Protein AF-A0A956IAW0-F1 (afdb_monomer)

Mean predicted aligned error: 3.85 Å

Sequence (86 aa):
MPDRWIAEVEKWQRLYFGAVLIAIVLVVVQVATEWAWLDWPRALAWFGAAYASYREGRARRRLDEDGSWALLRALACVAFGFLALL

Nearest PDB structures (foldseek):
  8qae-assembly2_C-2  TM=6.619E-01  e=7.600E-01  synthetic construct
  1x91-assembly1_A  TM=3.911E-01  e=7.600E-01  Arabidopsis thaliana
  1x8z-assembly2_C  TM=4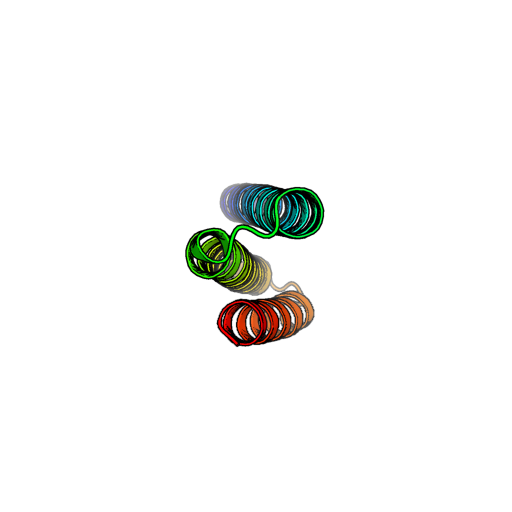.262E-01  e=1.398E+00  Arabidopsis thaliana

Structure (mmCIF, N/CA/C/O backbone):
data_AF-A0A956IAW0-F1
#
_entry.id   AF-A0A956IAW0-F1
#
loop_
_atom_site.group_PDB
_atom_site.id
_atom_site.type_symbol
_atom_site.la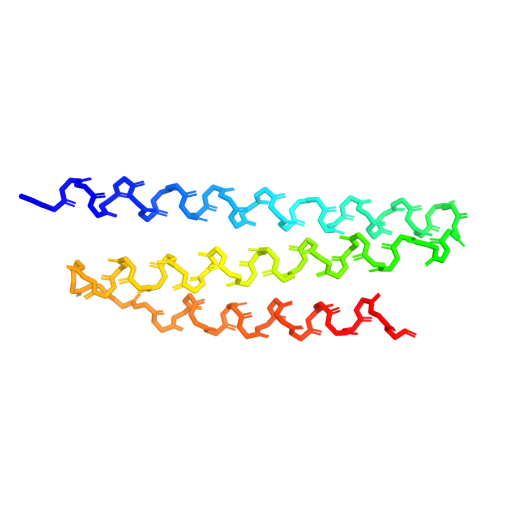bel_atom_id
_atom_site.label_alt_id
_atom_site.label_comp_id
_atom_site.label_asym_id
_atom_site.label_entity_id
_atom_site.label_seq_id
_atom_site.pdbx_PDB_ins_code
_atom_site.Cartn_x
_atom_site.Cartn_y
_atom_site.Cartn_z
_atom_site.occupancy
_atom_site.B_iso_or_equiv
_atom_site.auth_seq_id
_atom_site.auth_comp_id
_atom_site.auth_asym_id
_atom_site.auth_atom_id
_atom_site.pdbx_PDB_model_num
ATOM 1 N N . MET A 1 1 ? 16.348 5.332 -23.073 1.00 62.34 1 MET A N 1
ATOM 2 C CA . MET A 1 1 ? 15.050 5.593 -22.403 1.00 62.34 1 MET A CA 1
ATOM 3 C C . MET A 1 1 ? 14.617 4.576 -21.314 1.00 62.34 1 MET A C 1
ATOM 5 O O . MET A 1 1 ? 13.520 4.781 -20.798 1.00 62.34 1 MET A O 1
ATOM 9 N N . PRO A 1 2 ? 15.387 3.544 -20.894 1.00 71.56 2 PRO A N 1
ATOM 10 C CA . PRO A 1 2 ? 14.959 2.655 -19.799 1.00 71.56 2 PRO A CA 1
ATOM 11 C C . PRO A 1 2 ? 15.077 3.299 -18.402 1.00 71.56 2 PRO A C 1
ATOM 13 O O . PRO A 1 2 ? 14.251 3.028 -17.535 1.00 71.56 2 PRO A O 1
ATOM 16 N N . ASP A 1 3 ? 16.007 4.240 -18.211 1.00 83.38 3 ASP A N 1
ATOM 17 C CA . ASP A 1 3 ? 16.315 4.852 -16.902 1.00 83.38 3 ASP A CA 1
ATOM 18 C C . ASP A 1 3 ? 15.112 5.551 -16.253 1.00 83.38 3 ASP A C 1
ATOM 20 O O . ASP A 1 3 ? 14.914 5.503 -15.039 1.00 83.38 3 ASP A O 1
ATOM 24 N N . ARG A 1 4 ? 14.246 6.159 -17.074 1.00 87.44 4 ARG A N 1
ATOM 25 C CA . ARG A 1 4 ? 13.011 6.803 -16.606 1.00 87.44 4 ARG A CA 1
ATOM 26 C C . ARG A 1 4 ? 12.033 5.796 -15.998 1.00 87.44 4 ARG A C 1
ATOM 28 O O . ARG A 1 4 ? 11.371 6.117 -15.014 1.00 87.44 4 ARG A O 1
ATOM 35 N N . TRP A 1 5 ? 11.906 4.614 -16.595 1.00 87.62 5 TRP A N 1
ATOM 36 C CA . TRP A 1 5 ? 10.972 3.590 -16.128 1.00 87.62 5 TRP A CA 1
ATOM 37 C C . TRP A 1 5 ? 11.499 2.887 -14.881 1.00 87.62 5 TRP A C 1
ATOM 39 O O . TRP A 1 5 ? 10.713 2.620 -13.980 1.00 87.62 5 TRP A O 1
ATOM 49 N N . ILE A 1 6 ? 12.817 2.693 -14.781 1.00 89.00 6 ILE A N 1
ATOM 50 C CA . ILE A 1 6 ? 13.480 2.181 -13.572 1.00 89.00 6 ILE A CA 1
ATOM 51 C C . ILE A 1 6 ? 13.219 3.121 -12.385 1.00 89.00 6 ILE A C 1
ATOM 53 O O . ILE A 1 6 ? 12.743 2.682 -11.338 1.00 89.00 6 ILE A O 1
ATOM 57 N N . ALA A 1 7 ? 13.419 4.430 -12.571 1.00 91.50 7 ALA A N 1
ATOM 58 C CA . ALA A 1 7 ? 13.110 5.426 -11.543 1.00 91.50 7 ALA A CA 1
ATOM 59 C C . ALA A 1 7 ? 11.612 5.458 -11.176 1.00 91.50 7 ALA A C 1
ATOM 61 O O . ALA A 1 7 ? 11.247 5.691 -10.021 1.00 91.50 7 ALA A O 1
ATOM 62 N N . GLU A 1 8 ? 10.721 5.216 -12.145 1.00 90.88 8 GLU A N 1
ATOM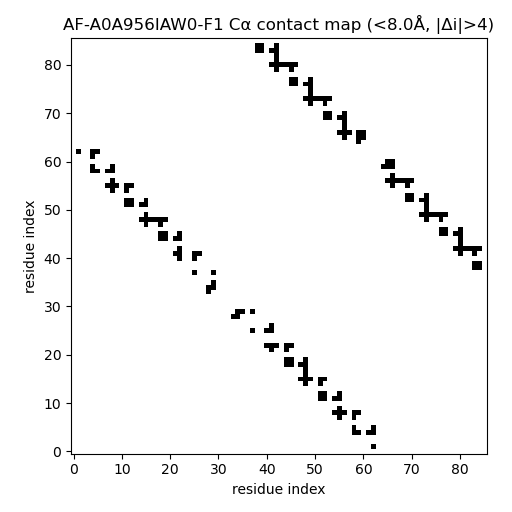 63 C CA . GLU A 1 8 ? 9.282 5.130 -11.886 1.00 9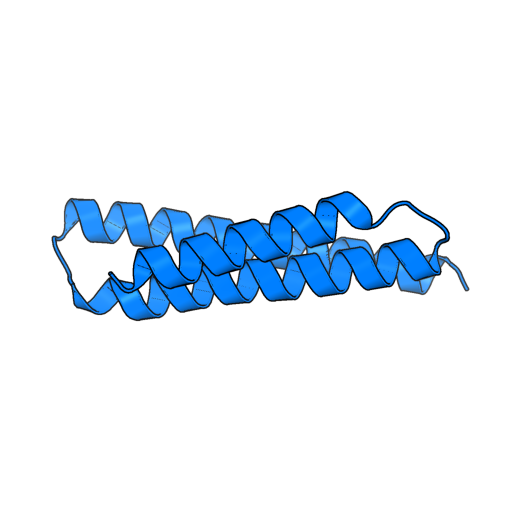0.88 8 GLU A CA 1
ATOM 64 C C . GLU A 1 8 ? 8.920 3.875 -11.071 1.00 90.88 8 GLU A C 1
ATOM 66 O O . GLU A 1 8 ? 8.152 3.991 -10.115 1.00 90.88 8 GLU A O 1
ATOM 71 N N . VAL A 1 9 ? 9.502 2.710 -11.381 1.00 91.19 9 VAL A N 1
ATOM 72 C CA . VAL A 1 9 ? 9.347 1.475 -10.588 1.00 91.19 9 VAL A CA 1
ATOM 73 C C . VAL A 1 9 ? 9.785 1.715 -9.145 1.00 91.19 9 VAL A C 1
ATOM 75 O O . VAL A 1 9 ? 9.003 1.473 -8.225 1.00 91.19 9 VAL A O 1
ATOM 78 N N . GLU A 1 10 ? 10.981 2.268 -8.938 1.00 92.62 10 GLU A N 1
ATOM 79 C CA . GLU A 1 10 ? 11.518 2.521 -7.598 1.00 92.62 10 GLU A CA 1
ATOM 80 C C . GLU A 1 10 ? 10.631 3.485 -6.796 1.00 92.62 10 GLU A C 1
ATOM 82 O O . GLU A 1 10 ? 10.325 3.246 -5.623 1.00 92.62 10 GLU A O 1
ATOM 87 N N . LYS A 1 11 ? 10.146 4.555 -7.437 1.00 95.06 11 LYS A N 1
ATOM 88 C CA . LYS A 1 11 ? 9.210 5.500 -6.818 1.00 95.06 11 LYS A CA 1
ATOM 89 C C . LYS A 1 11 ? 7.939 4.800 -6.334 1.00 95.06 11 LYS A C 1
ATOM 91 O O . LYS A 1 11 ? 7.525 5.011 -5.192 1.00 95.06 11 LYS A O 1
ATOM 96 N N . TRP A 1 12 ? 7.300 4.003 -7.189 1.00 94.44 12 TRP A N 1
ATOM 97 C CA . TRP A 1 12 ? 6.053 3.319 -6.836 1.00 94.44 12 TRP A CA 1
ATOM 98 C C . TRP A 1 12 ? 6.269 2.244 -5.773 1.00 94.44 12 TRP A C 1
ATOM 100 O O . TRP A 1 12 ? 5.438 2.103 -4.879 1.00 94.44 12 TRP A O 1
ATOM 110 N N . GLN A 1 13 ? 7.413 1.568 -5.799 1.00 93.75 13 GLN A N 1
ATOM 111 C CA . GLN A 1 13 ? 7.793 0.600 -4.779 1.00 93.75 13 GLN A CA 1
ATOM 112 C C . GLN A 1 13 ? 7.979 1.263 -3.403 1.00 93.75 13 GLN A C 1
ATOM 114 O O . GLN A 1 13 ? 7.458 0.765 -2.404 1.00 93.75 13 GLN A O 1
ATOM 119 N N . ARG A 1 14 ? 8.640 2.428 -3.332 1.00 94.81 14 ARG A N 1
ATOM 120 C CA . ARG A 1 14 ? 8.762 3.206 -2.081 1.00 94.81 14 ARG A CA 1
ATOM 121 C C . ARG A 1 14 ? 7.399 3.646 -1.546 1.00 94.81 14 ARG A C 1
ATOM 123 O O . ARG A 1 14 ? 7.141 3.513 -0.352 1.00 94.81 14 ARG A O 1
ATOM 130 N N . LEU A 1 15 ? 6.516 4.131 -2.422 1.00 94.56 15 LEU A N 1
ATOM 131 C CA . LEU A 1 15 ? 5.152 4.519 -2.043 1.00 94.56 15 LEU A CA 1
ATOM 132 C C . LEU A 1 15 ? 4.336 3.328 -1.533 1.00 94.56 15 LEU A C 1
ATOM 134 O O . LEU A 1 15 ? 3.623 3.468 -0.542 1.00 94.56 15 LEU A O 1
ATOM 138 N N . TYR A 1 16 ? 4.476 2.159 -2.164 1.00 95.56 16 TYR A N 1
ATOM 139 C CA . TYR A 1 16 ? 3.852 0.922 -1.704 1.00 95.56 16 TYR A CA 1
ATOM 140 C C . TYR A 1 16 ? 4.279 0.585 -0.268 1.00 95.56 16 TYR A C 1
ATOM 142 O O . TYR A 1 16 ? 3.422 0.417 0.598 1.00 95.56 16 TYR A O 1
ATOM 150 N N . PHE A 1 17 ? 5.586 0.541 0.013 1.00 94.31 17 PHE A N 1
ATOM 151 C CA . PHE A 1 17 ? 6.076 0.215 1.357 1.00 94.31 17 PHE A CA 1
ATOM 152 C C . PHE A 1 17 ? 5.665 1.260 2.395 1.00 94.31 17 PHE A C 1
ATOM 154 O O . PHE A 1 17 ? 5.275 0.891 3.501 1.00 94.31 17 PHE A O 1
ATOM 161 N N . GLY A 1 18 ? 5.690 2.546 2.033 1.00 95.44 18 GLY A N 1
ATOM 162 C CA . GLY A 1 18 ? 5.213 3.618 2.906 1.00 95.44 18 GLY A CA 1
ATOM 163 C C . GLY A 1 18 ? 3.736 3.456 3.270 1.00 95.44 18 GLY A C 1
ATOM 164 O O . GLY A 1 18 ? 3.379 3.533 4.442 1.00 95.44 18 GLY A O 1
ATOM 165 N N . ALA A 1 19 ? 2.885 3.160 2.287 1.00 94.75 19 ALA A N 1
ATOM 166 C CA . ALA A 1 19 ? 1.457 2.955 2.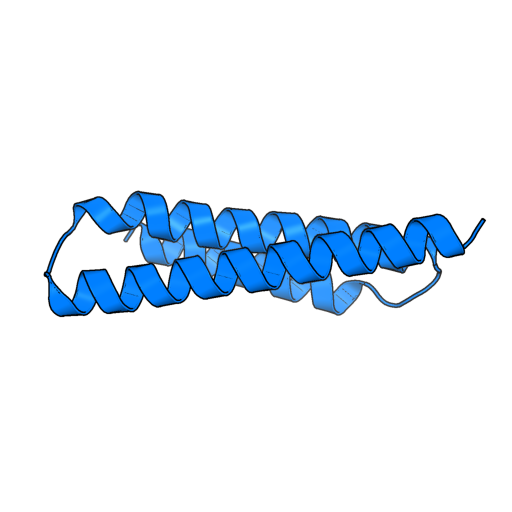508 1.00 94.75 19 ALA A CA 1
ATOM 167 C C . ALA A 1 19 ? 1.166 1.712 3.369 1.00 94.75 19 ALA A C 1
ATOM 169 O O . ALA A 1 19 ? 0.348 1.781 4.285 1.00 94.75 19 ALA A O 1
ATOM 170 N N . VAL A 1 20 ? 1.873 0.600 3.139 1.00 93.81 20 VAL A N 1
ATOM 171 C CA . VAL A 1 20 ? 1.743 -0.610 3.969 1.00 93.81 20 VAL A CA 1
ATOM 172 C C . VAL A 1 20 ? 2.191 -0.357 5.405 1.00 93.81 20 VAL A C 1
ATOM 174 O O . VAL A 1 20 ? 1.503 -0.769 6.336 1.00 93.81 20 VAL A O 1
ATOM 177 N N . LEU A 1 21 ? 3.305 0.350 5.608 1.00 95.81 21 LEU A N 1
ATOM 178 C CA . LEU A 1 21 ? 3.774 0.688 6.951 1.00 95.81 21 LEU A CA 1
ATOM 179 C C . LEU A 1 21 ? 2.745 1.539 7.702 1.00 95.81 21 LEU A C 1
ATOM 181 O O . LEU A 1 21 ? 2.446 1.249 8.857 1.00 95.81 21 LEU A O 1
ATOM 185 N N . ILE A 1 22 ? 2.162 2.542 7.039 1.00 93.88 22 ILE A N 1
ATOM 186 C CA . ILE A 1 22 ? 1.082 3.357 7.612 1.00 93.88 22 ILE A CA 1
ATOM 187 C C . ILE A 1 22 ? -0.111 2.474 7.987 1.00 93.88 22 ILE A C 1
ATOM 189 O O . ILE A 1 22 ? -0.607 2.578 9.105 1.00 93.88 22 ILE A O 1
ATOM 193 N N . ALA A 1 23 ? -0.546 1.576 7.098 1.00 92.50 23 ALA A N 1
ATOM 194 C CA . ALA A 1 23 ? -1.660 0.673 7.377 1.00 92.50 23 ALA A CA 1
ATOM 195 C C . ALA A 1 23 ? -1.396 -0.198 8.618 1.00 92.50 23 ALA A C 1
ATOM 197 O O . ALA A 1 23 ? -2.269 -0.326 9.475 1.00 92.50 23 ALA A O 1
ATOM 198 N N . ILE A 1 24 ? -0.183 -0.744 8.754 1.00 92.88 24 ILE A N 1
ATOM 199 C CA . ILE A 1 24 ? 0.226 -1.548 9.916 1.00 92.88 24 ILE A CA 1
ATOM 200 C C . ILE A 1 24 ? 0.242 -0.704 11.194 1.00 92.88 24 ILE A C 1
ATOM 202 O O . ILE A 1 24 ? -0.288 -1.136 12.214 1.00 92.88 24 ILE A O 1
ATOM 206 N N . VAL A 1 25 ? 0.809 0.505 11.153 1.00 95.00 25 VAL A N 1
ATOM 207 C CA . VAL A 1 25 ? 0.819 1.414 12.310 1.00 95.00 25 VAL A CA 1
ATOM 208 C C . VAL A 1 25 ? -0.607 1.726 12.756 1.00 95.00 25 VAL A C 1
ATOM 210 O O . VAL A 1 25 ? -0.896 1.674 13.947 1.00 95.00 25 VAL A O 1
ATOM 213 N N . LEU A 1 26 ? -1.517 1.981 11.815 1.00 92.38 26 LEU A N 1
ATOM 214 C CA . LEU A 1 26 ? -2.922 2.240 12.124 1.00 92.38 26 LEU A CA 1
ATOM 215 C C . LEU A 1 26 ? -3.610 1.023 12.753 1.00 92.38 26 LEU A C 1
ATOM 217 O O . LEU A 1 26 ? -4.362 1.205 13.705 1.00 92.38 26 LEU A O 1
ATOM 221 N N . VAL A 1 27 ? -3.310 -0.201 12.300 1.00 90.94 27 VAL A N 1
ATOM 222 C CA . VAL A 1 27 ? -3.779 -1.435 12.962 1.00 90.94 27 VAL A CA 1
ATOM 223 C C . VAL A 1 27 ? -3.288 -1.494 14.407 1.00 90.94 27 VAL A C 1
ATOM 225 O O . VAL A 1 27 ? -4.085 -1.735 15.307 1.00 90.94 27 VAL A O 1
ATOM 228 N N . VAL A 1 28 ? -1.996 -1.254 14.644 1.00 92.69 28 VAL A N 1
ATOM 229 C CA . VAL A 1 28 ? -1.412 -1.306 15.994 1.00 92.69 28 VAL A CA 1
ATOM 230 C C . VAL A 1 28 ? -2.057 -0.269 16.911 1.00 92.69 28 VAL A C 1
ATOM 232 O O . VAL A 1 28 ? -2.436 -0.599 18.032 1.00 92.69 28 VAL A O 1
ATOM 235 N N . VAL A 1 29 ? -2.220 0.967 16.432 1.00 90.88 29 VAL A N 1
ATOM 236 C CA . VAL A 1 29 ? -2.872 2.033 17.202 1.00 90.88 29 VAL A CA 1
ATOM 237 C C . VAL A 1 29 ? -4.320 1.660 17.497 1.00 90.88 29 VAL A C 1
ATOM 239 O O . VAL A 1 29 ? -4.728 1.745 18.646 1.00 90.88 29 VAL A O 1
ATOM 242 N N . GLN A 1 30 ? -5.073 1.187 16.504 1.00 89.50 30 GLN A N 1
ATOM 243 C CA . GLN A 1 30 ? -6.469 0.792 16.683 1.00 89.50 30 GLN A CA 1
ATOM 244 C C . GLN A 1 30 ? -6.632 -0.343 17.699 1.00 89.50 30 GLN A C 1
ATOM 246 O O . GLN A 1 30 ?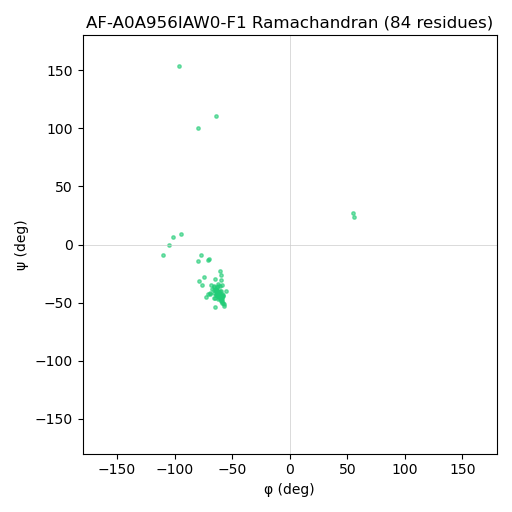 -7.545 -0.292 18.515 1.00 89.50 30 GLN A O 1
ATOM 251 N N . VAL A 1 31 ? -5.737 -1.334 17.690 1.00 88.50 31 VAL A N 1
ATOM 252 C CA . VAL A 1 31 ? -5.722 -2.411 18.693 1.00 88.50 31 VAL A CA 1
ATOM 253 C C . VAL A 1 31 ? -5.393 -1.871 20.088 1.00 88.50 31 VAL A C 1
ATOM 255 O O . VAL A 1 31 ? -5.944 -2.355 21.069 1.00 88.50 31 VAL A O 1
ATOM 258 N N . ALA A 1 32 ? -4.518 -0.868 20.194 1.00 91.88 32 ALA A N 1
ATOM 259 C CA . ALA A 1 32 ? -4.119 -0.290 21.477 1.00 91.88 32 ALA A CA 1
ATOM 260 C C . ALA A 1 32 ? -5.146 0.696 22.061 1.00 91.88 32 ALA A C 1
ATOM 262 O O . ALA A 1 32 ? -5.220 0.842 23.279 1.00 91.88 32 ALA A O 1
ATOM 263 N N . THR A 1 33 ? -5.895 1.409 21.214 1.00 90.94 33 THR A N 1
ATOM 264 C CA . THR A 1 33 ? -6.809 2.484 21.635 1.00 90.94 33 THR A CA 1
ATOM 265 C C . THR A 1 33 ? -8.289 2.148 21.477 1.00 90.94 33 THR A C 1
ATOM 267 O O . THR A 1 33 ? -9.122 2.930 21.929 1.00 90.94 33 THR A O 1
ATOM 270 N N . GLU A 1 34 ? -8.628 1.035 20.820 1.00 88.44 34 GLU A N 1
ATOM 271 C CA . GLU A 1 34 ? -10.001 0.635 20.462 1.00 88.44 34 GLU A CA 1
ATOM 272 C C . GLU A 1 34 ? -10.754 1.700 19.634 1.00 88.44 34 GLU A C 1
ATOM 274 O O . GLU A 1 34 ? -11.984 1.770 19.603 1.00 88.44 34 GLU A O 1
ATOM 279 N N . TRP A 1 35 ? -10.019 2.569 18.933 1.00 87.88 35 TRP A N 1
ATOM 280 C CA . TRP A 1 35 ? -10.602 3.670 18.168 1.00 87.88 35 TRP A CA 1
ATOM 281 C C . TRP A 1 35 ? -11.160 3.215 16.818 1.00 87.88 35 TRP A C 1
ATOM 283 O O . TRP A 1 35 ? -10.435 3.127 15.828 1.00 87.88 35 TRP A O 1
ATOM 293 N N . ALA A 1 36 ? -12.480 3.039 16.755 1.00 78.94 36 ALA A N 1
ATOM 294 C CA . ALA A 1 36 ? -13.204 2.663 15.534 1.00 78.94 36 ALA A CA 1
ATOM 295 C C . ALA A 1 36 ? -13.071 3.673 14.370 1.00 78.94 36 ALA A C 1
ATOM 297 O O . ALA A 1 36 ? -13.204 3.321 13.206 1.00 78.94 36 ALA A O 1
ATOM 298 N N . TRP A 1 37 ? -12.757 4.947 14.627 1.00 85.19 37 TRP A N 1
ATOM 299 C CA . TRP A 1 37 ? -12.610 5.928 13.539 1.00 85.19 37 TRP A CA 1
ATOM 300 C C . TRP A 1 37 ? -11.361 5.694 12.661 1.00 85.19 37 TRP A C 1
ATOM 302 O O . TRP A 1 37 ? -11.258 6.275 11.578 1.00 85.19 37 TRP A O 1
ATOM 312 N N . LEU A 1 38 ? -10.424 4.837 13.096 1.00 86.44 38 LEU A N 1
ATOM 313 C CA . LEU A 1 38 ? -9.197 4.502 12.361 1.00 86.44 38 LEU A CA 1
ATOM 314 C C . LEU A 1 38 ? -9.414 3.528 11.191 1.00 86.44 38 LEU A C 1
ATOM 316 O O . LEU A 1 38 ? -8.510 3.378 10.365 1.00 86.44 38 LEU A O 1
ATOM 320 N N . ASP A 1 39 ? -10.607 2.943 11.059 1.00 87.50 39 ASP A N 1
ATOM 321 C CA . ASP A 1 39 ? -10.963 2.038 9.958 1.00 87.50 39 ASP A CA 1
ATOM 322 C C . ASP A 1 39 ? -10.818 2.702 8.587 1.00 87.50 39 ASP A C 1
ATOM 324 O O . ASP A 1 39 ? -10.188 2.161 7.675 1.00 87.50 39 ASP A O 1
ATOM 328 N N . TRP A 1 40 ? -11.304 3.937 8.463 1.00 89.50 40 TRP A N 1
ATOM 329 C CA . TRP A 1 40 ? -11.225 4.713 7.226 1.00 89.50 40 TRP A CA 1
ATOM 330 C C . TRP A 1 40 ? -9.782 5.059 6.816 1.00 89.50 40 TRP A C 1
ATOM 332 O O . TRP A 1 40 ? -9.390 4.737 5.690 1.00 89.50 40 TRP A O 1
ATOM 342 N N . PRO A 1 41 ? -8.953 5.675 7.684 1.00 92.12 41 PRO A N 1
ATOM 343 C CA . PRO A 1 41 ? -7.536 5.906 7.397 1.00 92.12 41 PRO A CA 1
ATOM 344 C C . PRO A 1 41 ? -6.770 4.625 7.046 1.00 92.12 41 PRO A C 1
ATOM 346 O O . PRO A 1 41 ? -5.941 4.628 6.132 1.00 92.12 41 PRO A O 1
ATOM 349 N N . ARG A 1 42 ? -7.060 3.519 7.743 1.00 91.25 42 ARG A N 1
ATOM 350 C CA . ARG A 1 42 ? -6.433 2.214 7.505 1.00 91.25 42 ARG A CA 1
ATOM 351 C C . ARG A 1 42 ? -6.802 1.665 6.130 1.00 91.25 42 ARG A C 1
ATOM 353 O O . ARG A 1 42 ? -5.920 1.242 5.383 1.00 91.25 42 ARG A O 1
ATOM 360 N N . ALA A 1 43 ? -8.081 1.721 5.768 1.00 91.19 43 ALA A N 1
ATOM 361 C CA . ALA A 1 43 ? -8.561 1.316 4.454 1.00 91.19 43 ALA A CA 1
ATOM 362 C C . ALA A 1 43 ? -7.926 2.150 3.332 1.00 91.19 43 ALA A C 1
ATOM 364 O O . ALA A 1 43 ? -7.441 1.599 2.343 1.00 91.19 43 ALA A O 1
ATOM 365 N N . LEU A 1 44 ? -7.842 3.474 3.509 1.00 93.44 44 LEU A N 1
ATOM 366 C CA . LEU A 1 44 ? -7.182 4.372 2.557 1.00 93.44 44 LEU A CA 1
ATOM 367 C C . LEU A 1 44 ? -5.702 4.030 2.362 1.00 93.44 44 LEU A C 1
ATOM 369 O O . LEU A 1 44 ? -5.220 4.050 1.228 1.00 93.44 44 LEU A O 1
ATOM 373 N N . ALA A 1 45 ? -4.985 3.676 3.430 1.00 94.50 45 ALA A N 1
ATOM 374 C CA . ALA A 1 45 ? -3.593 3.248 3.337 1.00 94.50 45 ALA A CA 1
ATOM 375 C C . ALA A 1 45 ? -3.452 1.953 2.515 1.00 94.50 45 ALA A C 1
ATOM 377 O O . ALA A 1 45 ? -2.606 1.873 1.621 1.00 94.50 45 ALA A O 1
ATOM 378 N N . TRP A 1 46 ? -4.337 0.974 2.728 1.00 95.88 46 TRP A N 1
ATOM 379 C CA . TRP A 1 46 ? -4.377 -0.252 1.928 1.00 95.88 46 TRP A CA 1
ATOM 380 C C . TRP A 1 46 ? -4.710 0.001 0.451 1.00 95.88 46 TRP A C 1
ATOM 382 O O . TRP A 1 46 ? -4.033 -0.535 -0.432 1.00 95.88 46 TRP A O 1
ATOM 392 N N . PHE A 1 47 ? -5.674 0.873 0.147 1.00 95.19 47 PHE A N 1
ATOM 393 C CA . PHE A 1 47 ? -5.969 1.266 -1.236 1.00 95.19 47 PHE A CA 1
ATOM 394 C C . PHE A 1 47 ? -4.815 2.045 -1.883 1.00 95.19 47 PHE A C 1
ATOM 396 O O . PHE A 1 47 ? -4.510 1.841 -3.061 1.00 95.19 47 PHE A O 1
ATOM 403 N N . GLY A 1 48 ? -4.120 2.889 -1.119 1.00 93.62 48 GLY A N 1
ATOM 404 C CA . GLY A 1 48 ? -2.906 3.573 -1.562 1.00 93.62 48 GLY A CA 1
ATOM 405 C C . GLY A 1 48 ? -1.789 2.591 -1.927 1.00 93.62 48 GLY A C 1
ATOM 406 O O . 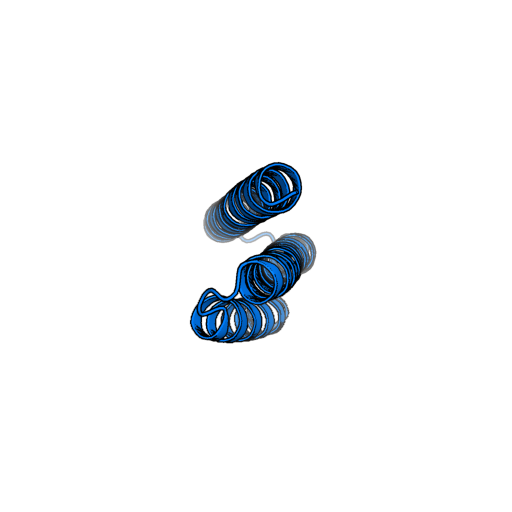GLY A 1 48 ? -1.181 2.716 -2.994 1.00 93.62 48 GLY A O 1
ATOM 407 N N . ALA A 1 49 ? -1.575 1.565 -1.098 1.00 94.50 49 ALA A N 1
ATOM 408 C CA . ALA A 1 49 ? -0.637 0.481 -1.382 1.00 94.50 49 ALA A CA 1
ATOM 409 C C . ALA A 1 49 ? -1.037 -0.293 -2.648 1.00 94.50 49 ALA A C 1
ATOM 411 O O . ALA A 1 49 ? -0.193 -0.559 -3.511 1.00 94.50 49 ALA A O 1
ATOM 412 N N . ALA A 1 50 ? -2.329 -0.589 -2.814 1.00 94.56 50 ALA A N 1
ATOM 413 C CA . ALA A 1 50 ? -2.838 -1.248 -4.011 1.00 94.56 50 ALA A CA 1
ATOM 414 C C . ALA A 1 50 ? -2.555 -0.439 -5.283 1.00 94.56 50 ALA A C 1
ATOM 416 O O . ALA A 1 50 ? -2.031 -0.973 -6.265 1.00 94.56 50 ALA A O 1
ATOM 417 N N . TYR A 1 51 ? -2.853 0.861 -5.254 1.00 94.94 51 TYR A N 1
ATOM 418 C CA . TYR A 1 51 ? -2.622 1.757 -6.382 1.00 94.94 51 TYR A CA 1
ATOM 419 C C . TYR A 1 51 ? -1.134 1.859 -6.736 1.00 94.94 51 TYR A C 1
ATOM 421 O O . TYR A 1 51 ? -0.766 1.750 -7.909 1.00 94.94 51 TYR A O 1
ATOM 429 N N . ALA A 1 52 ? -0.269 2.006 -5.730 1.00 93.94 52 ALA A N 1
ATOM 430 C CA . ALA A 1 52 ? 1.175 2.040 -5.925 1.00 93.94 52 ALA A CA 1
ATOM 431 C C . ALA A 1 52 ? 1.686 0.738 -6.566 1.00 93.94 52 ALA A C 1
ATOM 433 O O . ALA A 1 52 ? 2.417 0.783 -7.555 1.00 93.94 52 ALA A O 1
ATOM 434 N N . SER A 1 53 ? 1.218 -0.419 -6.089 1.00 94.38 53 SER A N 1
ATOM 435 C CA . SER A 1 53 ? 1.581 -1.719 -6.659 1.00 94.38 53 SER A CA 1
ATOM 436 C C . SER A 1 53 ? 1.087 -1.891 -8.101 1.00 94.38 53 SER A C 1
ATOM 438 O O . SER A 1 53 ? 1.813 -2.403 -8.954 1.00 94.38 53 SER A O 1
ATOM 440 N N . TYR A 1 54 ? -0.117 -1.414 -8.422 1.00 94.62 54 TYR A N 1
ATOM 441 C CA . TYR A 1 54 ? -0.631 -1.431 -9.794 1.00 94.62 54 TYR A CA 1
ATOM 442 C C . TYR A 1 54 ? 0.229 -0.581 -10.743 1.00 94.62 54 TYR A C 1
ATOM 444 O O . TYR A 1 54 ? 0.562 -1.006 -11.855 1.00 94.62 54 TYR A O 1
ATOM 452 N N . ARG A 1 55 ? 0.623 0.618 -10.301 1.00 95.06 55 ARG A N 1
ATOM 453 C CA . ARG A 1 55 ? 1.493 1.515 -11.072 1.00 95.06 55 ARG A CA 1
ATOM 454 C C . ARG A 1 55 ? 2.892 0.933 -11.271 1.00 95.06 55 ARG A C 1
ATOM 456 O O . ARG A 1 55 ? 3.415 1.033 -12.379 1.00 95.06 55 ARG A O 1
ATOM 463 N N . GLU A 1 56 ? 3.446 0.279 -10.251 1.00 93.38 56 GLU A N 1
ATOM 464 C CA . GLU A 1 56 ? 4.712 -0.456 -10.339 1.00 93.38 56 GLU A CA 1
ATOM 465 C C . GLU A 1 56 ? 4.636 -1.555 -11.409 1.00 93.38 56 GLU A C 1
ATOM 467 O O . GLU A 1 56 ? 5.461 -1.590 -12.319 1.00 93.38 56 GLU A O 1
ATOM 472 N N . GLY A 1 57 ? 3.597 -2.398 -11.373 1.00 91.25 57 GLY A N 1
ATOM 473 C CA . GLY A 1 57 ? 3.407 -3.466 -12.358 1.00 91.25 57 GLY A CA 1
ATOM 474 C C . GLY A 1 57 ? 3.270 -2.946 -13.791 1.00 91.25 57 GLY A C 1
ATOM 475 O O . GLY A 1 57 ? 3.790 -3.549 -14.728 1.00 91.25 57 GLY A O 1
ATOM 476 N N . ARG A 1 58 ? 2.622 -1.788 -13.977 1.00 91.56 58 ARG A N 1
ATOM 477 C CA . ARG A 1 58 ? 2.542 -1.122 -15.285 1.00 91.56 58 ARG A CA 1
ATOM 478 C C . ARG A 1 58 ? 3.904 -0.608 -15.757 1.00 91.56 58 ARG A C 1
ATOM 480 O O . ARG A 1 58 ? 4.166 -0.665 -16.954 1.00 91.56 58 ARG A O 1
ATOM 487 N N . ALA A 1 59 ? 4.733 -0.086 -14.855 1.00 90.31 59 ALA A N 1
ATOM 488 C CA . ALA A 1 59 ? 6.074 0.388 -15.186 1.00 90.31 59 ALA A CA 1
ATOM 489 C C . ALA A 1 59 ? 7.012 -0.782 -15.539 1.00 90.31 59 ALA A C 1
ATOM 491 O O . ALA A 1 59 ? 7.689 -0.707 -16.559 1.00 90.31 59 ALA A O 1
ATOM 492 N N . ARG A 1 60 ? 6.948 -1.901 -14.801 1.00 90.50 60 ARG A N 1
ATOM 493 C CA . ARG A 1 60 ? 7.679 -3.146 -15.116 1.00 90.50 60 ARG A CA 1
ATOM 494 C C . ARG A 1 60 ? 7.324 -3.714 -16.492 1.00 90.50 60 ARG A C 1
ATOM 49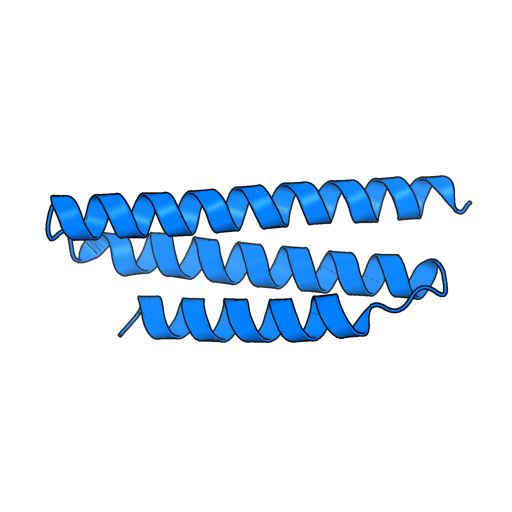6 O O . ARG A 1 60 ? 8.210 -3.992 -17.286 1.00 90.50 60 ARG A O 1
ATOM 503 N N . ARG A 1 61 ? 6.033 -3.753 -16.849 1.00 90.38 61 ARG A N 1
ATOM 504 C CA . ARG A 1 61 ? 5.599 -4.179 -18.198 1.00 90.38 61 ARG A CA 1
ATOM 505 C C . ARG A 1 61 ? 6.167 -3.317 -19.329 1.00 90.38 61 ARG A C 1
ATOM 507 O O . ARG A 1 61 ? 6.262 -3.786 -20.450 1.00 90.38 61 ARG A O 1
ATOM 514 N N . ARG A 1 62 ? 6.502 -2.047 -19.067 1.00 89.25 62 ARG A N 1
ATOM 515 C CA . ARG A 1 62 ? 7.147 -1.163 -20.061 1.00 89.25 62 ARG A CA 1
ATOM 516 C C . ARG A 1 62 ? 8.649 -1.411 -20.195 1.00 89.25 62 ARG A C 1
ATOM 518 O O . ARG A 1 62 ? 9.247 -0.911 -21.140 1.00 89.25 62 ARG A O 1
ATOM 525 N N . LEU A 1 63 ? 9.234 -2.135 -19.246 1.00 88.56 63 LEU A N 1
ATOM 526 C CA . LEU A 1 63 ? 10.609 -2.622 -19.265 1.00 88.56 63 LEU A CA 1
ATOM 527 C C . LEU A 1 63 ? 10.704 -4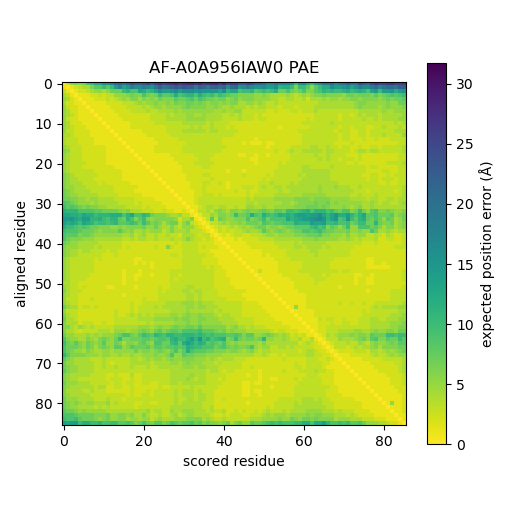.061 -19.813 1.00 88.56 63 LEU A C 1
ATOM 529 O O . LEU A 1 63 ? 11.769 -4.654 -19.712 1.00 88.56 63 LEU A O 1
ATOM 533 N N . ASP A 1 64 ? 9.614 -4.620 -20.363 1.00 88.56 64 ASP A N 1
ATOM 534 C CA . ASP A 1 64 ? 9.483 -6.049 -20.708 1.00 88.56 64 ASP A CA 1
ATOM 535 C C . ASP A 1 64 ? 9.754 -7.002 -19.522 1.00 88.56 64 ASP A C 1
ATOM 537 O O . ASP A 1 64 ? 10.119 -8.162 -19.695 1.00 88.56 64 ASP A O 1
ATOM 541 N N . GLU A 1 65 ? 9.526 -6.529 -18.292 1.00 88.50 65 GLU A N 1
ATOM 542 C CA . GLU A 1 65 ? 9.609 -7.341 -17.077 1.00 88.50 65 GLU A CA 1
ATOM 543 C C . GLU A 1 65 ? 8.238 -7.874 -16.636 1.00 88.50 65 GLU A C 1
ATOM 545 O O . GLU A 1 65 ? 7.186 -7.241 -16.822 1.00 88.50 65 GLU A O 1
ATOM 550 N N . ASP A 1 66 ? 8.256 -9.008 -15.932 1.00 90.12 66 ASP A N 1
ATOM 551 C CA . ASP A 1 66 ? 7.065 -9.599 -15.330 1.00 90.12 66 ASP A CA 1
ATOM 552 C C . ASP A 1 66 ? 6.462 -8.697 -14.239 1.00 90.12 66 ASP A C 1
ATOM 554 O O . ASP A 1 66 ? 6.987 -8.520 -13.139 1.00 90.12 66 ASP A O 1
ATOM 558 N N . GLY A 1 67 ? 5.287 -8.138 -14.540 1.00 84.88 67 GLY A N 1
ATOM 559 C CA . GLY A 1 67 ? 4.490 -7.317 -13.619 1.00 84.88 67 GLY A CA 1
ATOM 560 C C . GLY A 1 67 ? 3.301 -8.045 -12.979 1.00 84.88 67 GLY A C 1
ATOM 561 O O . GLY A 1 67 ? 2.471 -7.402 -12.333 1.00 84.88 67 GLY A O 1
ATOM 562 N N . SER A 1 68 ? 3.152 -9.356 -13.195 1.00 87.81 68 SER A N 1
ATOM 563 C CA . SER A 1 68 ? 2.015 -10.165 -12.716 1.00 87.81 68 SER A CA 1
ATOM 564 C C . SER A 1 68 ? 1.915 -10.178 -11.189 1.00 87.81 68 SER A C 1
ATOM 566 O O . SER A 1 68 ? 0.834 -9.987 -10.629 1.00 87.81 68 SER A O 1
ATOM 568 N N . TRP A 1 69 ? 3.054 -10.299 -10.509 1.00 89.75 69 TRP A N 1
ATOM 569 C CA . TRP A 1 69 ? 3.120 -10.323 -9.051 1.00 89.75 69 TRP A CA 1
ATOM 570 C C . TRP A 1 69 ? 2.659 -8.996 -8.426 1.00 89.75 69 TRP A C 1
ATOM 572 O O . TRP A 1 69 ? 1.909 -8.978 -7.452 1.00 89.75 69 TRP A O 1
ATOM 582 N N . ALA A 1 70 ? 3.012 -7.865 -9.044 1.00 91.12 70 ALA A N 1
ATOM 583 C CA . ALA A 1 70 ? 2.568 -6.546 -8.600 1.00 91.12 70 ALA A CA 1
ATOM 584 C C . ALA A 1 70 ? 1.042 -6.361 -8.731 1.00 91.12 70 ALA A C 1
ATOM 586 O O . ALA A 1 70 ? 0.434 -5.651 -7.925 1.00 91.12 70 ALA A O 1
ATOM 587 N N . LEU A 1 71 ? 0.404 -7.030 -9.698 1.00 90.88 71 LEU A N 1
ATOM 588 C CA . LEU A 1 71 ? -1.053 -7.041 -9.837 1.00 90.88 71 LEU A CA 1
ATOM 589 C C . LEU A 1 71 ? -1.720 -7.892 -8.748 1.00 90.88 71 LEU A C 1
ATOM 591 O O . LEU A 1 71 ? -2.677 -7.434 -8.129 1.00 90.88 71 LEU A O 1
ATOM 595 N N . LEU A 1 72 ? -1.194 -9.091 -8.475 1.00 93.12 72 LEU A N 1
ATOM 596 C CA . LEU A 1 72 ? -1.686 -9.947 -7.388 1.00 93.12 72 LEU A CA 1
ATOM 597 C C . LEU A 1 72 ? -1.603 -9.232 -6.038 1.00 93.12 72 LEU A C 1
ATOM 599 O O . LEU A 1 72 ? -2.570 -9.210 -5.280 1.00 93.12 72 LEU A O 1
ATOM 603 N N . ARG A 1 73 ? -0.476 -8.568 -5.772 1.00 93.88 73 ARG A N 1
ATOM 604 C CA . ARG A 1 73 ? -0.310 -7.752 -4.571 1.00 93.88 73 ARG A CA 1
ATOM 605 C C . ARG A 1 73 ? -1.287 -6.580 -4.521 1.00 93.88 73 ARG A C 1
ATOM 607 O O . ARG A 1 73 ? -1.834 -6.304 -3.460 1.00 93.88 73 ARG A O 1
ATOM 614 N N . ALA A 1 74 ? -1.538 -5.912 -5.648 1.00 92.88 74 ALA A N 1
ATOM 615 C CA . ALA A 1 74 ? -2.527 -4.839 -5.699 1.00 92.88 74 ALA A CA 1
ATOM 616 C C . ALA A 1 74 ? -3.923 -5.347 -5.306 1.00 92.88 74 ALA A C 1
ATOM 618 O O . ALA A 1 74 ? -4.585 -4.724 -4.481 1.00 92.88 74 ALA A O 1
ATOM 619 N N . LEU A 1 75 ? -4.336 -6.505 -5.833 1.00 94.00 75 LEU A N 1
ATOM 620 C CA . LEU A 1 75 ? -5.610 -7.142 -5.486 1.00 94.00 75 LEU A CA 1
ATOM 621 C C . LEU A 1 75 ? -5.680 -7.529 -4.003 1.00 94.00 75 LEU A C 1
ATOM 623 O O . LEU A 1 75 ? -6.691 -7.266 -3.357 1.00 94.00 75 LEU A O 1
ATOM 627 N N . ALA A 1 76 ? -4.602 -8.086 -3.445 1.00 94.44 76 ALA A N 1
ATOM 628 C CA . ALA A 1 76 ? -4.528 -8.399 -2.019 1.00 94.44 76 ALA A CA 1
ATOM 629 C C . ALA A 1 76 ? -4.691 -7.140 -1.149 1.00 94.44 76 ALA A C 1
ATOM 631 O O . ALA A 1 76 ? -5.484 -7.133 -0.212 1.00 94.44 76 ALA A O 1
ATOM 632 N N . CYS A 1 77 ? -4.009 -6.043 -1.493 1.00 94.00 77 CYS A N 1
ATOM 633 C CA . CYS A 1 77 ? -4.152 -4.769 -0.788 1.00 94.00 77 CYS A CA 1
ATOM 634 C C . CYS A 1 77 ? -5.569 -4.185 -0.897 1.00 94.00 77 CYS A C 1
ATOM 636 O O . CYS A 1 77 ? -6.067 -3.641 0.081 1.00 94.00 77 CYS A O 1
ATOM 638 N N . VAL A 1 78 ? -6.250 -4.333 -2.039 1.00 93.50 78 VAL A N 1
ATOM 639 C CA . VAL A 1 78 ? -7.669 -3.951 -2.166 1.00 93.50 78 VAL A CA 1
ATOM 640 C C . VAL A 1 78 ? -8.539 -4.769 -1.211 1.00 93.50 78 VAL A C 1
ATOM 642 O O . VAL A 1 78 ? -9.371 -4.195 -0.512 1.00 93.50 78 VAL A O 1
ATOM 645 N N . ALA A 1 79 ? -8.328 -6.086 -1.140 1.00 93.75 79 ALA A N 1
ATOM 646 C CA . ALA A 1 79 ? -9.062 -6.947 -0.216 1.00 93.75 79 ALA A CA 1
ATOM 647 C C . ALA A 1 79 ? -8.834 -6.532 1.246 1.00 93.75 79 ALA A C 1
ATOM 649 O O . ALA A 1 79 ? -9.799 -6.392 1.992 1.00 93.75 79 ALA A O 1
ATOM 650 N N . PHE A 1 80 ? -7.589 -6.240 1.640 1.00 91.88 80 PHE A N 1
ATOM 651 C CA . PHE A 1 80 ? -7.292 -5.702 2.972 1.00 91.88 80 PHE A CA 1
ATOM 652 C C . PHE A 1 80 ? -7.945 -4.340 3.225 1.00 91.88 80 PHE A C 1
ATOM 654 O O . PHE A 1 80 ? -8.402 -4.089 4.336 1.00 91.88 80 PHE A O 1
ATOM 661 N N . GLY A 1 81 ? -8.041 -3.482 2.207 1.00 91.25 81 GLY A N 1
ATOM 662 C CA . GLY A 1 81 ? -8.759 -2.211 2.298 1.00 91.25 81 GLY A CA 1
ATOM 663 C C . GLY A 1 81 ? -10.244 -2.395 2.603 1.00 91.25 81 GLY A C 1
ATOM 664 O O . GLY A 1 81 ? -10.780 -1.679 3.439 1.00 91.25 81 GLY A O 1
ATOM 665 N N . PHE A 1 82 ? -10.895 -3.390 1.995 1.00 91.62 82 PHE A N 1
ATOM 666 C CA . PHE A 1 82 ? -12.282 -3.731 2.322 1.00 91.62 82 PHE A CA 1
ATOM 667 C C . PHE A 1 82 ? -12.425 -4.379 3.697 1.00 91.62 82 PHE A C 1
ATOM 669 O O . PHE A 1 82 ? -13.322 -4.002 4.441 1.00 91.62 82 PHE A O 1
ATOM 676 N N . LEU A 1 83 ? -11.528 -5.299 4.063 1.00 89.44 83 LEU A N 1
ATOM 677 C CA . LEU A 1 83 ? -11.507 -5.900 5.402 1.00 89.44 83 LEU A CA 1
ATOM 678 C C . LEU A 1 83 ? -11.302 -4.852 6.500 1.00 89.44 83 LEU A C 1
ATOM 680 O O . LEU A 1 83 ? -11.795 -5.028 7.603 1.00 89.44 83 LEU A O 1
ATOM 684 N N . ALA A 1 84 ? -10.589 -3.765 6.202 1.00 88.50 84 ALA A N 1
ATOM 685 C CA . ALA A 1 84 ? -10.377 -2.672 7.137 1.00 88.50 84 ALA A CA 1
ATOM 686 C C . ALA A 1 84 ? -11.636 -1.828 7.411 1.00 88.50 84 ALA A C 1
ATOM 688 O O . ALA A 1 84 ? -11.601 -1.026 8.340 1.00 88.50 84 ALA A O 1
ATOM 689 N N . LEU A 1 85 ? -12.692 -1.974 6.602 1.00 85.44 85 LEU A N 1
ATOM 690 C CA . LEU A 1 85 ? -13.970 -1.259 6.720 1.00 85.44 85 LEU A CA 1
ATOM 691 C C . LEU A 1 85 ? -15.103 -2.131 7.293 1.00 85.44 85 LEU A C 1
ATOM 693 O O . LEU A 1 85 ? -16.234 -1.650 7.377 1.00 85.44 85 LEU A O 1
ATOM 697 N N . LEU A 1 86 ? -14.819 -3.400 7.607 1.00 82.25 86 LEU A N 1
ATOM 698 C CA . LEU A 1 86 ? -15.738 -4.343 8.252 1.00 82.25 86 LEU A CA 1
ATOM 699 C C . LEU A 1 86 ? -15.558 -4.309 9.770 1.00 82.25 86 LEU A C 1
ATOM 701 O O . LEU A 1 86 ? -16.598 -4.393 10.457 1.00 82.25 86 LEU A O 1
#

Secondary structure (DSSP, 8-state):
--HHHHHHHHHHHHHHHHHHHHHHHHHHHHHHH--GGGHHHHHHHHHHHHHHHHHHHHHHHTTT---HHHHHHHHHHHHHHHHTT-

Radius of gyration: 14.44 Å; Cα contacts (8 Å, |Δi|>4): 106; chains: 1; bounding box: 32×17×44 Å

pLDDT: mean 90.83, std 4.98, range [62.34, 95.88]

Foldseek 3Di:
DLVVLVVQLVVLVVQLVVLVVQLVVLVVVCVVPVDLVSLQVNLVSLLSNLVSLVSNLVSCVVVVHHSPVSNVSSVVSNVSSVVSND

Solvent-accessible surface area (backbone atoms only — not comparable to full-atom values): 4133 Å² total; per-residue (Å²): 127,66,67,66,41,53,55,48,27,54,52,22,51,52,49,20,53,52,21,47,50,51,24,51,52,42,50,54,49,30,71,74,65,70,44,73,80,48,29,60,63,27,15,51,21,22,42,47,19,12,52,22,25,41,53,22,18,56,33,31,50,75,69,80,38,91,24,64,64,30,44,54,51,15,52,52,25,42,52,51,16,54,62,37,72,108